Protein AF-A0A954SI50-F1 (afdb_monomer_lite)

Secondary structure (DSSP, 8-state):
-HHHHHHHHHHHHHHHHHHHHHTTTTT-SPPSS-SSHHHHHHHHHHHHHHHHHHHHHHHHHHHHHHHHHHHHHHTTS------TT-

Radius of gyration: 19.83 Å; chains: 1; bounding box: 50×22×50 Å

Sequence (86 aa):
MKWFWCLFFALAPILAMAVSIASPGYGWWFPSEAASPLGQRIDDLFYMILMITTVTFIGTQIGLVYVLFKGARRTDADVNEKAWFS

Foldseek 3Di:
DLVVVLCVVLVVLVVVLVCLVCCVVVVVADDPDQPDPVSVVVSVVVVVVSVVVSVVSVVVSVVVSVVSVVVSVVVVPPDPDDDPVD

pLDDT: mean 80.76, std 10.45, range [52.66, 93.38]

Structure (mmCIF, N/CA/C/O backbone):
data_AF-A0A954SI50-F1
#
_entry.id   AF-A0A954SI50-F1
#
loop_
_atom_site.group_PDB
_atom_site.id
_atom_site.type_symbol
_atom_site.label_atom_id
_atom_site.label_alt_id
_atom_site.label_comp_id
_atom_site.label_asym_id
_atom_site.label_entity_id
_atom_site.label_seq_id
_atom_site.pdbx_PDB_ins_code
_atom_site.Cartn_x
_atom_site.Cartn_y
_atom_site.Cartn_z
_atom_site.occupancy
_atom_site.B_iso_or_equiv
_atom_site.auth_seq_id
_atom_site.auth_comp_id
_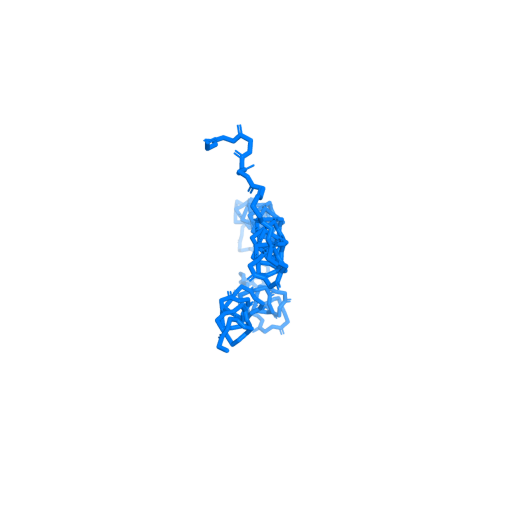atom_site.auth_asym_id
_atom_site.auth_atom_id
_atom_site.pdbx_PDB_model_num
ATOM 1 N N . MET A 1 1 ? 14.427 -10.434 -20.994 1.00 59.34 1 MET A N 1
ATOM 2 C CA . MET A 1 1 ? 14.447 -10.835 -19.565 1.00 59.34 1 MET A CA 1
ATOM 3 C C . MET A 1 1 ? 14.247 -9.679 -18.578 1.00 59.34 1 MET A C 1
ATOM 5 O O . MET A 1 1 ? 13.589 -9.885 -17.572 1.00 59.34 1 MET A O 1
ATOM 9 N N . LYS A 1 2 ? 14.760 -8.467 -18.835 1.00 65.88 2 LYS A N 1
ATOM 10 C CA . LYS A 1 2 ? 14.727 -7.314 -17.903 1.00 65.88 2 LYS A CA 1
ATOM 11 C C . LYS A 1 2 ? 13.303 -6.854 -17.529 1.00 65.88 2 LYS A C 1
ATOM 13 O O . LYS A 1 2 ? 13.010 -6.588 -16.368 1.00 65.88 2 LYS A O 1
ATOM 18 N N . TRP A 1 3 ? 12.401 -6.838 -18.513 1.00 68.25 3 TRP A N 1
ATOM 19 C CA . TRP A 1 3 ? 11.005 -6.417 -18.342 1.00 68.25 3 TRP A CA 1
ATOM 20 C C . TRP A 1 3 ? 10.171 -7.382 -17.489 1.00 68.25 3 TRP A C 1
ATOM 22 O O . TRP A 1 3 ? 9.327 -6.944 -16.715 1.00 68.25 3 TRP A O 1
ATOM 32 N N . PHE A 1 4 ? 10.454 -8.687 -17.579 1.00 78.56 4 PHE A N 1
ATOM 33 C CA . PHE A 1 4 ? 9.823 -9.703 -16.732 1.00 78.56 4 PHE A CA 1
ATOM 34 C C . PHE A 1 4 ? 10.106 -9.430 -15.252 1.00 78.56 4 PHE A C 1
ATOM 36 O O . PHE A 1 4 ? 9.179 -9.381 -14.452 1.00 78.56 4 PHE A O 1
ATOM 43 N N . TRP A 1 5 ? 11.367 -9.158 -14.904 1.00 73.06 5 TRP A N 1
ATOM 44 C CA . TRP A 1 5 ? 11.752 -8.824 -13.533 1.00 73.06 5 TRP A CA 1
ATOM 45 C C . TRP A 1 5 ? 11.145 -7.501 -13.064 1.00 73.06 5 TRP A C 1
ATOM 47 O O . TRP A 1 5 ? 10.688 -7.417 -11.929 1.00 73.06 5 TRP A O 1
ATOM 57 N N . CYS A 1 6 ? 11.057 -6.495 -13.940 1.00 75.06 6 CYS A N 1
ATOM 58 C CA . CYS A 1 6 ? 10.407 -5.230 -13.595 1.00 75.06 6 CYS A CA 1
ATOM 59 C C . CYS A 1 6 ? 8.921 -5.418 -13.256 1.00 75.06 6 CYS A C 1
ATOM 61 O O . CYS A 1 6 ? 8.452 -4.909 -12.243 1.00 75.06 6 CYS A O 1
ATOM 63 N N . LEU A 1 7 ? 8.195 -6.186 -14.074 1.00 80.62 7 LEU A N 1
ATOM 64 C CA . LEU A 1 7 ? 6.786 -6.497 -13.834 1.00 80.62 7 LEU A CA 1
ATOM 65 C C . LEU A 1 7 ? 6.590 -7.376 -12.597 1.00 80.62 7 LEU A C 1
ATOM 67 O O . LEU A 1 7 ? 5.685 -7.119 -11.813 1.00 80.62 7 LEU A O 1
ATOM 71 N N . PHE A 1 8 ? 7.451 -8.375 -12.392 1.00 82.81 8 PHE A N 1
ATOM 72 C CA . PHE A 1 8 ? 7.400 -9.249 -11.222 1.00 82.81 8 PHE A CA 1
ATOM 73 C C . PHE A 1 8 ? 7.581 -8.462 -9.916 1.00 82.81 8 PHE A C 1
ATOM 75 O O . PHE A 1 8 ? 6.784 -8.609 -8.991 1.00 82.81 8 PHE A O 1
ATOM 82 N N . PHE A 1 9 ? 8.573 -7.568 -9.855 1.00 80.12 9 PHE A N 1
ATOM 83 C CA . PHE A 1 9 ? 8.801 -6.733 -8.673 1.00 80.12 9 PHE A CA 1
ATOM 84 C C . PHE A 1 9 ? 7.773 -5.608 -8.512 1.00 80.12 9 PHE A C 1
ATOM 86 O O . PHE A 1 9 ? 7.516 -5.200 -7.385 1.00 80.12 9 PHE A O 1
ATOM 93 N N . ALA A 1 10 ? 7.148 -5.138 -9.595 1.00 81.88 10 ALA A N 1
ATOM 94 C CA . ALA A 1 10 ? 6.032 -4.193 -9.520 1.00 81.88 10 ALA A CA 1
ATOM 95 C C . ALA A 1 10 ? 4.709 -4.863 -9.104 1.00 81.88 10 ALA A C 1
ATOM 97 O O . ALA A 1 10 ? 3.835 -4.203 -8.550 1.00 81.88 10 ALA A O 1
ATOM 98 N N . LEU A 1 11 ? 4.547 -6.169 -9.320 1.00 86.69 11 LEU A N 1
ATOM 99 C CA . LEU A 1 11 ? 3.305 -6.881 -9.020 1.00 86.69 11 LEU A CA 1
ATOM 100 C C . LEU A 1 11 ? 3.019 -6.957 -7.515 1.00 86.69 11 LEU A C 1
ATOM 102 O O . LEU A 1 11 ? 1.900 -6.674 -7.096 1.00 86.69 11 LEU A O 1
ATOM 106 N N . ALA A 1 12 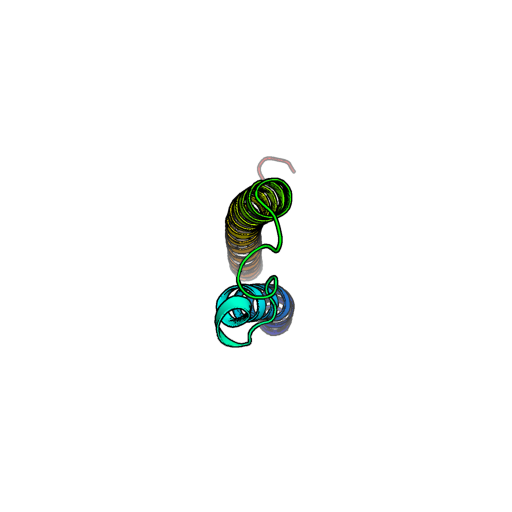? 4.018 -7.288 -6.696 1.00 84.31 12 ALA A N 1
ATOM 107 C CA . ALA A 1 12 ? 3.861 -7.360 -5.242 1.00 84.31 12 ALA A CA 1
ATOM 108 C C . ALA A 1 12 ? 3.321 -6.054 -4.611 1.00 84.31 12 ALA A C 1
ATOM 110 O O . ALA A 1 12 ? 2.334 -6.119 -3.874 1.00 84.31 12 ALA A O 1
ATOM 111 N N . PRO A 1 13 ? 3.879 -4.864 -4.906 1.00 83.81 13 PRO A N 1
ATOM 112 C CA . PRO A 1 13 ? 3.347 -3.623 -4.360 1.00 83.81 13 PRO A CA 1
ATOM 113 C C . PRO A 1 13 ? 1.996 -3.215 -4.947 1.00 83.81 13 PRO A C 1
ATOM 115 O O . PRO A 1 13 ? 1.181 -2.648 -4.222 1.00 83.81 13 PRO A O 1
ATOM 118 N N . ILE A 1 14 ? 1.711 -3.545 -6.210 1.00 85.69 14 ILE A N 1
ATOM 119 C CA . ILE A 1 14 ? 0.380 -3.334 -6.801 1.00 85.69 14 ILE A CA 1
ATOM 120 C C . ILE A 1 14 ? -0.670 -4.175 -6.067 1.00 85.69 14 ILE A C 1
ATOM 122 O O . ILE A 1 14 ? -1.735 -3.662 -5.728 1.00 85.69 14 ILE A O 1
ATOM 126 N N . LEU A 1 15 ? -0.367 -5.443 -5.774 1.00 88.75 15 LEU A N 1
ATOM 127 C CA . LEU A 1 15 ? -1.252 -6.305 -4.988 1.00 88.75 15 LEU A CA 1
ATOM 128 C C . LEU A 1 15 ? -1.441 -5.772 -3.568 1.00 88.75 15 LEU A C 1
ATOM 130 O O . LEU A 1 15 ? -2.570 -5.728 -3.090 1.00 88.75 15 LEU A O 1
ATOM 134 N N . ALA A 1 16 ? -0.368 -5.320 -2.915 1.00 84.88 16 ALA A N 1
ATOM 135 C CA . ALA A 1 16 ? -0.459 -4.716 -1.589 1.00 84.88 16 ALA A CA 1
ATOM 136 C C . ALA A 1 16 ? -1.371 -3.477 -1.593 1.00 84.88 16 ALA A C 1
ATOM 138 O O . ALA A 1 16 ? -2.263 -3.371 -0.756 1.00 84.88 16 ALA A O 1
ATOM 139 N N . MET A 1 17 ? -1.225 -2.587 -2.581 1.00 84.44 17 MET A N 1
ATOM 140 C CA . MET A 1 17 ? -2.118 -1.436 -2.753 1.00 84.44 17 MET A CA 1
ATOM 141 C C . MET A 1 17 ? -3.572 -1.857 -2.995 1.00 84.44 17 MET A C 1
ATOM 143 O O . MET A 1 17 ? -4.480 -1.294 -2.386 1.00 84.44 17 MET A O 1
ATOM 147 N N . ALA A 1 18 ? -3.800 -2.851 -3.857 1.00 86.69 18 ALA A N 1
ATOM 148 C CA . ALA A 1 18 ? -5.138 -3.352 -4.154 1.00 86.69 18 ALA A CA 1
ATOM 149 C C . ALA A 1 18 ? -5.822 -3.922 -2.901 1.00 86.69 18 ALA A C 1
ATOM 151 O O . ALA A 1 18 ? -6.977 -3.601 -2.633 1.00 86.69 18 ALA A O 1
ATOM 152 N N . VAL A 1 19 ? -5.095 -4.706 -2.100 1.00 87.50 19 VAL A N 1
ATOM 153 C CA . VAL A 1 19 ? -5.572 -5.265 -0.826 1.00 87.50 19 VAL A CA 1
ATOM 154 C C . VAL A 1 19 ? -5.887 -4.154 0.177 1.00 87.50 19 VAL A C 1
ATOM 156 O O . VAL A 1 19 ? -6.962 -4.166 0.776 1.00 87.50 19 VAL A O 1
ATOM 159 N N . SER A 1 20 ? -5.006 -3.160 0.327 1.00 84.19 20 SER A N 1
ATOM 160 C CA . SER A 1 20 ? -5.237 -2.025 1.228 1.00 84.19 20 SER A CA 1
ATOM 161 C C . SER A 1 20 ? -6.480 -1.217 0.844 1.00 84.19 20 SER A C 1
ATOM 163 O O . SER A 1 20 ? -7.283 -0.898 1.716 1.00 84.19 20 SER A O 1
ATOM 165 N N . ILE A 1 21 ? -6.691 -0.933 -0.445 1.00 83.25 21 ILE A N 1
ATOM 166 C CA . ILE A 1 21 ? -7.858 -0.172 -0.931 1.00 83.25 21 ILE A CA 1
ATOM 167 C C . ILE A 1 21 ? -9.154 -0.984 -0.816 1.00 83.25 21 ILE A C 1
ATOM 169 O O . ILE A 1 21 ? -10.210 -0.424 -0.532 1.00 83.25 21 ILE A O 1
ATOM 173 N N . ALA A 1 22 ? -9.087 -2.298 -1.030 1.00 86.81 22 ALA A N 1
ATOM 174 C CA . ALA A 1 22 ? -10.246 -3.180 -0.957 1.00 86.81 22 ALA A CA 1
ATOM 175 C C . ALA A 1 22 ? -10.670 -3.508 0.485 1.00 86.81 22 ALA A C 1
ATOM 177 O O . ALA A 1 22 ? -11.841 -3.793 0.732 1.00 86.81 22 ALA A O 1
ATOM 178 N N . SER A 1 23 ? -9.737 -3.447 1.439 1.00 84.94 23 SER A N 1
ATOM 179 C CA . SER A 1 23 ? -9.957 -3.817 2.842 1.00 84.94 23 SER A CA 1
ATOM 180 C C . SER A 1 23 ? -11.205 -3.218 3.530 1.00 84.94 23 SER A C 1
ATOM 182 O O . SER A 1 23 ? -11.888 -3.993 4.207 1.00 84.94 23 SER A O 1
ATOM 184 N N . PRO A 1 24 ? -11.598 -1.936 3.342 1.00 80.75 24 PRO A N 1
ATOM 185 C CA . PRO A 1 24 ? -12.827 -1.412 3.944 1.00 80.75 24 PRO A CA 1
ATOM 186 C C . PRO A 1 24 ? -14.103 -2.045 3.367 1.00 80.75 24 PRO A C 1
ATOM 188 O O . PRO A 1 24 ? -15.073 -2.228 4.095 1.00 80.75 24 PRO A O 1
ATOM 191 N N . GLY A 1 25 ? -14.111 -2.430 2.085 1.00 81.12 25 GLY A N 1
ATOM 192 C CA . GLY A 1 25 ? -15.277 -3.047 1.437 1.00 81.12 25 GLY A CA 1
ATOM 193 C C . GLY A 1 25 ? -15.527 -4.501 1.854 1.00 81.12 25 GLY A C 1
ATOM 194 O O . GLY A 1 25 ? -16.651 -4.982 1.745 1.00 81.12 25 GLY A O 1
ATOM 195 N N . TYR A 1 26 ? -14.498 -5.189 2.358 1.00 85.19 26 TYR A N 1
ATOM 196 C CA . TYR A 1 26 ? -14.572 -6.580 2.820 1.00 85.19 26 TYR A CA 1
ATOM 197 C C . TYR A 1 26 ? -14.734 -6.721 4.340 1.00 85.19 26 TYR A C 1
ATOM 199 O O . TYR A 1 26 ? -14.730 -7.840 4.851 1.00 85.19 26 TYR A O 1
ATOM 207 N N . GLY A 1 2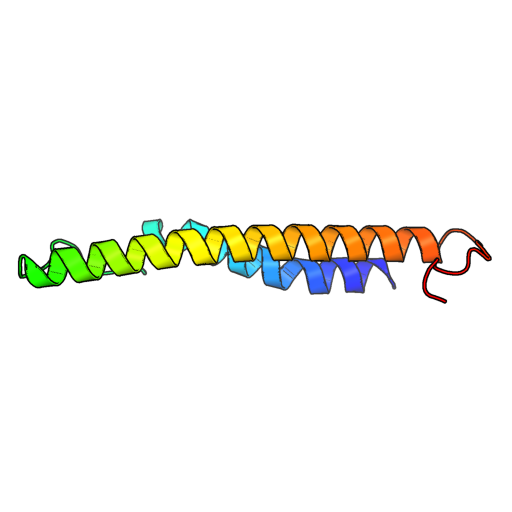7 ? -14.859 -5.610 5.074 1.00 83.00 27 GLY A N 1
ATOM 208 C CA . GLY A 1 27 ? -14.966 -5.646 6.534 1.00 83.00 27 GLY A CA 1
ATOM 209 C C . GLY A 1 27 ? -13.696 -6.159 7.221 1.00 83.00 27 GLY A C 1
ATOM 210 O O . GLY A 1 27 ? -13.771 -6.723 8.305 1.00 83.00 27 GLY A O 1
ATOM 211 N N . TRP A 1 28 ? -12.525 -5.987 6.598 1.00 83.31 28 TRP A N 1
ATOM 212 C CA . TRP A 1 28 ? -11.227 -6.324 7.205 1.00 83.31 28 TRP A CA 1
ATOM 213 C C . TRP A 1 28 ? -10.714 -5.240 8.162 1.00 83.31 28 TRP A C 1
ATOM 215 O O . TRP A 1 28 ? -9.598 -5.328 8.670 1.00 83.31 28 TRP A O 1
ATOM 225 N N . TRP A 1 29 ? -11.507 -4.190 8.360 1.00 80.69 29 TRP A N 1
ATOM 226 C CA . TRP A 1 29 ? -11.259 -3.115 9.313 1.00 80.69 29 TRP A CA 1
ATOM 227 C C . TRP A 1 29 ? -11.856 -3.459 10.680 1.00 80.69 29 TRP A C 1
ATOM 229 O O . TRP A 1 29 ? -12.425 -4.536 10.867 1.00 80.69 29 TRP A O 1
ATOM 239 N N . PHE A 1 30 ? -11.699 -2.560 11.653 1.00 80.19 30 PHE A N 1
ATOM 240 C CA . PHE A 1 30 ? -12.312 -2.754 12.961 1.00 80.19 30 PHE A CA 1
ATOM 241 C C . PHE A 1 30 ? -13.840 -2.925 12.850 1.00 80.19 30 PHE A C 1
ATOM 243 O O . PHE A 1 30 ? -14.455 -2.365 11.935 1.00 80.19 30 PHE A O 1
ATOM 250 N N . PRO A 1 31 ? -14.451 -3.724 13.750 1.00 74.00 31 PRO A N 1
ATOM 251 C CA . PRO A 1 31 ? -15.897 -3.918 13.788 1.00 74.00 31 PRO A CA 1
ATOM 252 C C . PRO A 1 31 ? -16.641 -2.584 13.953 1.00 74.00 31 PRO A C 1
ATOM 254 O O . PRO A 1 31 ? -16.069 -1.581 14.375 1.00 74.00 31 PRO A O 1
ATOM 257 N N . SER A 1 32 ? -17.929 -2.573 13.604 1.00 75.81 32 SER A N 1
ATOM 258 C CA . SER A 1 32 ? -18.795 -1.397 13.763 1.00 75.81 32 SER A CA 1
ATOM 259 C C . SER A 1 32 ? -18.857 -0.910 15.213 1.00 75.81 32 SER A C 1
ATOM 261 O O . SER A 1 32 ? -18.642 -1.708 16.116 1.00 75.81 32 SER A O 1
ATOM 263 N N . GLU A 1 33 ? -19.246 0.356 15.390 1.00 79.25 33 GLU A N 1
ATOM 264 C CA . GLU A 1 33 ? -19.468 1.081 16.654 1.00 79.25 33 GLU A CA 1
ATOM 265 C C . GLU A 1 33 ? -18.635 0.620 17.860 1.00 79.25 33 GLU A C 1
ATOM 267 O O . GLU A 1 33 ? -18.910 -0.384 18.519 1.00 79.25 33 GLU A O 1
ATOM 272 N N . ALA A 1 34 ? -17.651 1.444 18.217 1.00 82.69 34 ALA A N 1
ATOM 273 C CA . ALA A 1 34 ? -16.874 1.257 19.428 1.00 82.69 34 ALA A CA 1
ATOM 274 C C . ALA A 1 34 ? -17.779 1.102 20.664 1.00 82.69 34 ALA A C 1
ATOM 276 O O . ALA A 1 34 ? -18.615 1.953 20.963 1.00 82.69 34 ALA A O 1
ATOM 277 N N . ALA A 1 35 ? -17.533 0.058 21.459 1.00 85.00 35 ALA A N 1
ATOM 278 C CA . ALA A 1 35 ? -18.304 -0.239 22.670 1.00 85.00 35 ALA A CA 1
ATOM 279 C C . ALA A 1 35 ? -18.149 0.810 23.796 1.00 85.00 35 ALA A C 1
ATOM 281 O O . ALA A 1 35 ? -18.796 0.709 24.839 1.00 85.00 35 ALA A O 1
ATOM 282 N N . SER A 1 36 ? -17.253 1.791 23.638 1.00 89.94 36 SER A N 1
ATOM 283 C CA . SER A 1 36 ? -17.036 2.863 24.610 1.00 89.94 36 SER A CA 1
ATOM 284 C C . SER A 1 36 ? -16.435 4.120 23.962 1.00 89.94 36 SER A C 1
ATOM 286 O O . SER A 1 36 ? -15.755 4.012 22.938 1.00 89.94 36 SER A O 1
ATOM 288 N N . PRO A 1 37 ? -16.564 5.302 24.602 1.00 89.06 37 PRO A N 1
ATOM 289 C CA . PRO A 1 37 ? -15.908 6.530 24.142 1.00 89.06 37 PRO A CA 1
ATOM 290 C C . PRO A 1 37 ? -14.378 6.423 24.081 1.00 89.06 37 PRO A C 1
ATOM 292 O O . PRO A 1 37 ? -13.733 7.113 23.294 1.00 89.06 37 PRO A O 1
ATOM 295 N N . LEU A 1 38 ? -13.781 5.570 24.922 1.00 90.06 38 LEU A N 1
ATOM 296 C CA . LEU A 1 38 ? -12.349 5.287 24.870 1.00 90.06 38 LEU A CA 1
ATOM 297 C C . LEU A 1 38 ? -11.998 4.450 23.635 1.00 90.06 38 LEU A C 1
ATOM 299 O O . LEU A 1 38 ? -11.017 4.758 22.966 1.00 90.06 38 LEU A O 1
ATOM 303 N N . GLY A 1 39 ? -12.815 3.442 23.315 1.00 88.06 39 GLY A N 1
ATOM 304 C CA . GLY A 1 39 ? -12.667 2.632 22.104 1.00 88.06 39 GLY A CA 1
ATOM 305 C C . GLY A 1 39 ? -12.712 3.484 20.838 1.00 88.06 39 GLY A C 1
ATOM 306 O O . GLY A 1 39 ? -11.843 3.353 19.989 1.00 88.06 39 GLY A O 1
ATOM 307 N N . GLN A 1 40 ? -13.623 4.459 20.780 1.00 89.44 40 GLN A N 1
ATOM 308 C CA . GLN A 1 40 ? -13.738 5.347 19.622 1.00 89.44 40 GLN A CA 1
ATOM 309 C C . GLN A 1 40 ? -12.454 6.149 19.361 1.00 89.44 40 GLN A C 1
ATOM 311 O O . GLN A 1 40 ? -12.019 6.276 18.223 1.00 89.44 40 GLN A 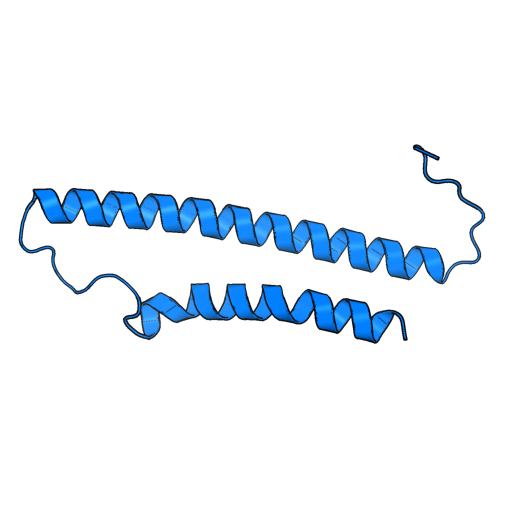O 1
ATOM 316 N N . ARG A 1 41 ? -11.786 6.632 20.418 1.00 90.94 41 ARG A N 1
ATOM 317 C CA . ARG A 1 41 ? -10.495 7.331 20.278 1.00 90.94 41 ARG A CA 1
ATOM 318 C C . ARG A 1 41 ? -9.382 6.412 19.777 1.00 90.94 41 ARG A C 1
ATOM 320 O O . ARG A 1 41 ? -8.475 6.878 19.093 1.00 90.94 41 ARG A O 1
ATOM 327 N N . ILE A 1 42 ? -9.416 5.135 20.156 1.00 91.12 42 ILE A N 1
ATOM 328 C CA . ILE A 1 42 ? -8.445 4.134 19.698 1.00 91.12 42 ILE A CA 1
ATOM 329 C C . ILE A 1 42 ? -8.663 3.849 18.209 1.00 91.12 42 ILE A C 1
ATOM 331 O O . ILE A 1 42 ? -7.694 3.849 17.450 1.00 91.12 42 ILE A O 1
ATOM 335 N N . ASP A 1 43 ? -9.917 3.682 17.791 1.00 90.56 43 ASP A N 1
ATOM 336 C CA . ASP A 1 43 ? -10.278 3.449 16.393 1.00 90.56 43 ASP A CA 1
ATOM 337 C C . ASP A 1 43 ? -9.870 4.641 15.511 1.00 90.56 43 ASP A C 1
ATOM 339 O O . ASP A 1 43 ? -9.214 4.455 14.484 1.00 90.56 43 ASP A O 1
ATOM 343 N N . ASP A 1 44 ? -10.148 5.875 15.950 1.00 88.56 44 ASP A N 1
ATOM 344 C CA . ASP A 1 44 ? -9.737 7.100 15.247 1.00 88.56 44 ASP A CA 1
ATOM 345 C C . ASP A 1 44 ? -8.210 7.181 15.072 1.00 88.56 44 ASP A C 1
ATOM 347 O O . ASP A 1 44 ? -7.706 7.497 13.987 1.00 88.56 44 ASP A O 1
ATOM 351 N N . LEU A 1 45 ? -7.449 6.859 16.127 1.00 93.38 45 LEU A N 1
ATOM 352 C CA . LEU A 1 45 ? -5.985 6.835 16.074 1.00 93.38 45 LEU A CA 1
ATOM 353 C C . LEU A 1 45 ? -5.465 5.763 15.113 1.00 93.38 45 LEU A C 1
ATOM 355 O O . LEU A 1 45 ? -4.522 6.022 14.359 1.00 93.38 45 LEU A O 1
ATOM 359 N N . PHE A 1 46 ? -6.074 4.578 15.111 1.00 90.38 46 PHE A N 1
ATOM 360 C CA . PHE A 1 46 ? -5.728 3.523 14.167 1.00 90.38 46 PHE A CA 1
ATOM 361 C C . PHE A 1 46 ? -5.956 3.970 12.723 1.00 90.38 46 PHE A C 1
ATOM 363 O O . PHE A 1 46 ? -5.047 3.834 11.903 1.00 90.38 46 PHE A O 1
ATOM 370 N N . TYR A 1 47 ? -7.116 4.556 12.412 1.00 87.88 47 TYR A N 1
ATOM 371 C CA . TYR A 1 47 ? -7.420 5.015 11.056 1.00 87.88 47 TYR A CA 1
ATOM 372 C C . TYR A 1 47 ? -6.502 6.150 10.594 1.00 87.88 47 TYR A C 1
ATOM 374 O O . TYR A 1 47 ? -6.091 6.171 9.431 1.00 87.88 47 TYR A O 1
ATOM 382 N N . MET A 1 48 ? -6.101 7.049 11.496 1.00 92.06 48 MET A N 1
ATOM 383 C CA . MET A 1 48 ? -5.106 8.080 11.195 1.00 92.06 48 MET A CA 1
ATOM 384 C C . MET A 1 48 ? -3.752 7.466 10.804 1.00 92.06 48 MET A C 1
ATOM 386 O O . MET A 1 48 ? -3.182 7.820 9.768 1.00 92.06 48 MET A O 1
ATOM 390 N N . ILE A 1 49 ? -3.237 6.522 11.599 1.00 93.06 49 ILE A N 1
ATOM 391 C CA . ILE A 1 49 ? -1.962 5.843 11.310 1.00 93.06 49 ILE A CA 1
ATOM 392 C C . ILE A 1 49 ? -2.071 5.025 10.021 1.00 93.06 49 ILE A C 1
ATOM 394 O O . ILE A 1 49 ? -1.162 5.054 9.187 1.00 93.06 49 ILE A O 1
ATOM 398 N N . LEU A 1 50 ? -3.190 4.328 9.823 1.00 88.06 50 LEU A N 1
ATOM 399 C CA . LEU A 1 50 ? -3.459 3.551 8.620 1.00 88.06 50 LEU A CA 1
ATOM 400 C C . LEU A 1 50 ? -3.406 4.436 7.370 1.00 88.06 50 LEU A C 1
ATOM 402 O O . LEU A 1 50 ? -2.769 4.065 6.385 1.00 88.06 50 LEU A O 1
ATOM 406 N N . MET A 1 51 ? -4.001 5.632 7.415 1.00 87.56 51 MET A N 1
ATOM 407 C CA . MET A 1 51 ? -3.941 6.585 6.307 1.00 87.56 51 MET A CA 1
ATOM 408 C C . MET A 1 51 ? -2.498 7.030 6.029 1.00 87.56 51 MET A C 1
ATOM 410 O O . MET A 1 51 ? -2.034 6.926 4.893 1.00 87.56 51 MET A O 1
ATOM 414 N N . ILE A 1 52 ? -1.771 7.493 7.053 1.00 93.31 52 ILE A N 1
ATOM 415 C CA . ILE A 1 52 ? -0.399 8.010 6.900 1.00 93.31 52 ILE A CA 1
ATOM 416 C C . ILE A 1 52 ? 0.529 6.933 6.327 1.00 93.31 52 ILE A C 1
ATOM 418 O O . ILE A 1 52 ? 1.296 7.185 5.391 1.00 93.31 52 ILE A O 1
ATOM 422 N N . THR A 1 53 ? 0.451 5.719 6.868 1.00 91.00 53 THR A N 1
ATOM 423 C CA . THR A 1 53 ? 1.284 4.594 6.428 1.00 91.00 53 THR A CA 1
ATOM 424 C C . THR A 1 53 ? 0.927 4.147 5.014 1.00 91.00 53 THR A C 1
ATOM 426 O O . THR A 1 53 ? 1.834 3.942 4.211 1.00 91.00 53 THR A O 1
ATOM 429 N N . THR A 1 54 ? -0.361 4.095 4.660 1.00 86.94 54 THR A N 1
ATOM 430 C CA . THR A 1 54 ? -0.814 3.757 3.299 1.00 86.94 54 THR A CA 1
ATOM 431 C C . THR A 1 54 ? -0.326 4.782 2.276 1.00 86.94 54 THR A C 1
ATOM 433 O O . THR A 1 54 ? 0.227 4.404 1.246 1.00 86.94 54 THR A O 1
ATOM 436 N N . VAL A 1 55 ? -0.451 6.082 2.561 1.00 89.38 55 VAL A N 1
ATOM 437 C CA . VAL A 1 55 ? 0.036 7.145 1.663 1.00 89.38 55 VAL A CA 1
ATOM 438 C C . VAL A 1 55 ? 1.554 7.065 1.487 1.00 89.38 55 VAL A C 1
ATOM 440 O O . VAL A 1 55 ? 2.054 7.122 0.362 1.00 89.38 55 VAL A O 1
ATOM 443 N N . THR A 1 56 ? 2.293 6.873 2.581 1.00 92.06 56 THR A N 1
ATOM 444 C CA . THR A 1 56 ? 3.759 6.744 2.547 1.00 92.06 56 THR A CA 1
ATOM 445 C C . THR A 1 56 ? 4.192 5.504 1.759 1.00 92.06 56 THR A C 1
ATOM 447 O O . THR A 1 56 ? 5.114 5.565 0.940 1.00 92.06 56 THR A O 1
ATOM 450 N N . PHE A 1 57 ? 3.492 4.384 1.947 1.00 88.69 57 PHE A N 1
ATOM 451 C CA . PHE A 1 57 ? 3.708 3.158 1.188 1.00 88.69 57 PHE A CA 1
ATOM 452 C C . PHE A 1 57 ? 3.488 3.393 -0.311 1.00 88.69 57 PHE A C 1
ATOM 454 O O . PHE A 1 57 ? 4.380 3.128 -1.106 1.00 88.69 57 PHE A O 1
ATOM 461 N N . ILE A 1 58 ? 2.367 3.992 -0.715 1.00 87.12 58 ILE A N 1
ATOM 462 C CA . ILE A 1 58 ? 2.103 4.312 -2.128 1.00 87.12 58 ILE A CA 1
ATOM 463 C C . ILE A 1 58 ? 3.216 5.196 -2.713 1.00 87.12 58 ILE A C 1
ATOM 465 O O . ILE A 1 58 ? 3.737 4.900 -3.789 1.00 87.12 58 ILE A O 1
ATOM 469 N N . GLY A 1 59 ? 3.637 6.240 -1.990 1.00 89.50 59 GLY A N 1
ATOM 470 C CA . GLY A 1 59 ? 4.718 7.130 -2.423 1.00 89.50 59 GLY A CA 1
ATOM 471 C C . GLY A 1 59 ? 6.042 6.396 -2.655 1.00 89.50 59 GLY A C 1
ATOM 472 O O . GLY A 1 59 ? 6.688 6.576 -3.690 1.00 89.50 59 GLY A O 1
ATOM 473 N N . THR A 1 60 ? 6.425 5.516 -1.727 1.00 90.25 60 THR A N 1
ATOM 474 C CA . THR A 1 60 ? 7.640 4.694 -1.864 1.00 90.25 60 THR A CA 1
ATOM 475 C C . THR A 1 60 ? 7.558 3.717 -3.035 1.00 90.25 60 THR A C 1
ATOM 477 O O . THR A 1 60 ? 8.532 3.590 -3.779 1.00 90.25 60 THR A O 1
ATOM 480 N N . GLN A 1 61 ? 6.400 3.094 -3.272 1.00 87.19 61 GLN A N 1
ATOM 481 C CA . GLN A 1 61 ? 6.221 2.188 -4.409 1.00 87.19 61 GLN A CA 1
ATOM 482 C C . GLN A 1 61 ? 6.302 2.908 -5.754 1.00 87.19 61 GLN A C 1
ATOM 484 O O . GLN A 1 61 ? 6.973 2.425 -6.666 1.00 87.19 61 GLN A O 1
ATOM 489 N N . ILE A 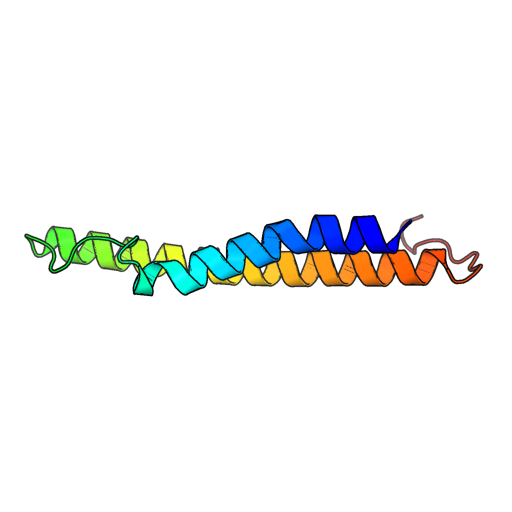1 62 ? 5.705 4.098 -5.871 1.00 86.12 62 ILE A N 1
ATOM 490 C CA . ILE A 1 62 ? 5.836 4.933 -7.074 1.00 86.12 62 ILE A CA 1
ATOM 491 C C . ILE A 1 62 ? 7.312 5.269 -7.331 1.00 86.12 62 ILE A C 1
ATOM 493 O O . ILE A 1 62 ? 7.784 5.144 -8.463 1.00 86.12 62 ILE A O 1
ATOM 497 N N . GLY A 1 63 ? 8.057 5.646 -6.286 1.00 88.75 63 GLY A N 1
ATOM 498 C CA . GLY A 1 63 ? 9.489 5.936 -6.386 1.00 88.75 63 GLY A CA 1
ATOM 499 C C . GLY A 1 63 ? 10.311 4.737 -6.869 1.00 88.75 63 GLY A C 1
ATOM 500 O O . GLY A 1 63 ? 11.118 4.871 -7.791 1.00 88.75 63 GLY A O 1
ATOM 501 N N . LEU A 1 64 ? 10.074 3.553 -6.299 1.00 86.00 64 LEU A N 1
ATOM 502 C CA . LEU A 1 64 ? 10.756 2.317 -6.692 1.00 86.00 64 LEU A CA 1
ATOM 503 C C . LEU A 1 64 ? 10.449 1.929 -8.139 1.00 86.00 64 LEU A C 1
ATOM 505 O O . LEU A 1 64 ? 11.372 1.656 -8.907 1.00 86.00 64 LEU A O 1
ATOM 509 N N . VAL A 1 65 ? 9.176 1.969 -8.537 1.00 83.19 65 VAL A N 1
ATOM 510 C CA . VAL A 1 65 ? 8.748 1.686 -9.914 1.00 83.19 65 VAL A CA 1
ATOM 511 C C . VAL A 1 65 ? 9.397 2.668 -10.895 1.00 83.19 65 VAL A C 1
ATOM 513 O O . VAL 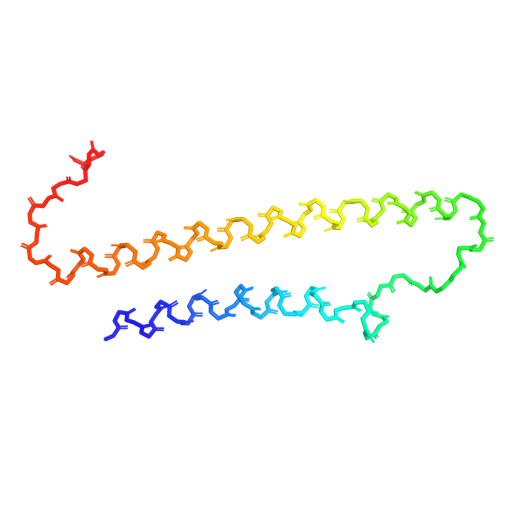A 1 65 ? 9.921 2.249 -11.929 1.00 83.19 65 VAL A O 1
ATOM 516 N N . TYR A 1 66 ? 9.449 3.961 -10.559 1.00 84.81 66 TYR A N 1
ATOM 517 C CA . TYR A 1 66 ? 10.120 4.972 -11.379 1.00 84.81 66 TYR A CA 1
ATOM 518 C C . TYR A 1 66 ? 11.613 4.671 -11.574 1.00 84.81 66 TYR A C 1
ATOM 520 O O . TYR A 1 66 ? 12.103 4.682 -12.708 1.00 84.81 66 TYR A O 1
ATOM 528 N N . VAL A 1 67 ? 12.342 4.378 -10.491 1.00 86.44 67 VAL A N 1
ATOM 529 C CA . VAL A 1 67 ? 13.779 4.060 -10.555 1.00 86.44 67 VAL A CA 1
ATOM 530 C C . VAL A 1 67 ? 14.020 2.782 -11.355 1.00 86.44 67 VAL A C 1
ATOM 532 O O . VAL A 1 67 ? 14.929 2.749 -12.185 1.00 86.44 67 VAL A O 1
ATOM 535 N N . LEU A 1 68 ? 13.180 1.765 -11.167 1.00 83.62 68 LEU A N 1
ATOM 536 C CA . LEU A 1 68 ? 13.265 0.488 -11.868 1.00 83.62 68 LEU A CA 1
ATOM 537 C C . LEU A 1 68 ? 13.091 0.661 -13.383 1.00 83.62 68 LEU A C 1
ATOM 539 O O . LEU A 1 68 ? 13.929 0.196 -14.158 1.00 83.62 68 LEU A O 1
ATOM 543 N N . PHE A 1 69 ? 12.068 1.406 -13.817 1.00 78.38 69 PHE A N 1
ATOM 544 C CA . PHE A 1 69 ? 11.857 1.701 -15.238 1.00 78.38 69 PHE A CA 1
ATOM 545 C C . PHE A 1 69 ? 12.969 2.570 -15.828 1.00 78.38 69 PHE A C 1
ATOM 547 O O . PHE A 1 69 ? 13.425 2.321 -16.946 1.00 78.38 69 PHE A O 1
ATOM 554 N N . LYS A 1 70 ? 13.435 3.582 -15.089 1.00 81.25 70 LYS A N 1
ATOM 555 C CA . LYS A 1 70 ? 14.544 4.437 -15.527 1.00 81.25 70 LYS A CA 1
ATOM 556 C C . LYS A 1 70 ? 15.841 3.641 -15.682 1.00 81.25 70 LYS A C 1
ATOM 558 O O . LYS A 1 70 ? 16.554 3.842 -16.663 1.00 81.25 70 LYS A O 1
ATOM 563 N N . GLY A 1 71 ? 16.128 2.735 -14.748 1.00 79.44 71 GLY A N 1
ATOM 564 C CA . GLY A 1 71 ? 17.270 1.825 -14.805 1.00 79.44 71 GLY A CA 1
ATOM 565 C C . GLY A 1 71 ? 17.191 0.885 -16.003 1.00 79.44 71 GLY A C 1
ATOM 566 O O . GLY A 1 71 ? 18.127 0.836 -16.795 1.00 79.44 71 GLY A O 1
ATOM 567 N N . ALA A 1 72 ? 16.045 0.227 -16.204 1.00 78.94 72 ALA A N 1
ATOM 568 C CA . ALA A 1 72 ? 15.837 -0.673 -17.336 1.00 78.94 72 ALA A CA 1
ATOM 569 C C . ALA A 1 72 ? 16.072 0.021 -18.691 1.00 78.94 72 ALA A C 1
ATOM 571 O O . ALA A 1 72 ? 16.793 -0.514 -19.529 1.00 78.94 72 ALA A O 1
ATOM 572 N N . ARG A 1 73 ? 15.547 1.245 -18.873 1.00 75.94 73 ARG A N 1
ATOM 573 C CA . ARG A 1 73 ? 15.744 2.034 -20.106 1.00 75.94 73 ARG A CA 1
ATOM 574 C C . ARG A 1 73 ? 17.203 2.435 -20.339 1.00 75.94 73 ARG A C 1
ATOM 576 O O . ARG A 1 73 ? 17.640 2.470 -21.483 1.00 75.94 73 ARG A O 1
ATOM 583 N N . ARG A 1 74 ? 17.958 2.738 -19.276 1.00 71.06 74 ARG A N 1
ATOM 584 C CA . ARG A 1 74 ? 19.387 3.093 -19.367 1.00 71.06 74 ARG A CA 1
ATOM 585 C C . ARG A 1 74 ? 20.281 1.903 -19.705 1.00 71.06 74 ARG A C 1
ATOM 587 O O . ARG A 1 74 ? 21.323 2.104 -20.300 1.00 71.06 74 ARG A O 1
ATOM 594 N N . THR A 1 75 ? 19.882 0.680 -19.360 1.00 65.75 75 THR A N 1
ATOM 595 C CA . THR A 1 75 ? 20.611 -0.546 -19.737 1.00 65.75 75 THR A CA 1
ATOM 596 C C . THR A 1 75 ? 20.360 -0.976 -21.192 1.00 65.75 75 THR A C 1
ATOM 598 O O . THR A 1 75 ? 21.033 -1.883 -21.677 1.00 65.75 75 THR A O 1
ATOM 601 N N . ASP A 1 76 ? 19.361 -0.410 -21.875 1.00 62.59 76 ASP A N 1
ATOM 602 C CA . ASP A 1 76 ? 19.070 -0.698 -23.291 1.00 62.59 76 ASP A CA 1
ATOM 603 C C . ASP A 1 76 ? 19.745 0.291 -24.249 1.00 62.59 76 ASP A C 1
ATOM 605 O O . ASP A 1 76 ? 20.033 -0.055 -25.392 1.00 62.59 76 ASP A O 1
ATOM 609 N N . ALA A 1 77 ? 20.020 1.508 -23.785 1.00 59.94 77 ALA A N 1
ATOM 610 C CA . ALA A 1 77 ? 20.861 2.441 -24.507 1.00 59.94 77 ALA A CA 1
ATOM 611 C C . ALA A 1 77 ? 22.326 2.075 -24.208 1.00 59.94 77 ALA A C 1
ATOM 613 O O . ALA A 1 77 ? 22.710 2.011 -23.043 1.00 59.94 77 ALA A O 1
ATOM 614 N N . ASP A 1 78 ? 23.129 1.804 -25.239 1.00 56.56 78 ASP A N 1
ATOM 615 C CA . ASP A 1 78 ? 24.588 1.648 -25.147 1.00 56.56 78 ASP A CA 1
ATOM 616 C C . ASP A 1 78 ? 25.211 2.970 -24.675 1.00 56.56 78 ASP A C 1
ATOM 618 O O . ASP A 1 78 ? 25.655 3.802 -25.461 1.00 56.56 78 ASP A O 1
ATOM 622 N N . VAL A 1 79 ? 25.096 3.247 -23.379 1.00 57.56 79 VAL A N 1
ATOM 623 C CA . VAL A 1 79 ? 25.431 4.542 -22.808 1.00 57.56 79 VAL A CA 1
ATOM 624 C C . VAL A 1 79 ? 26.482 4.315 -21.743 1.00 57.56 79 VAL A C 1
ATOM 626 O O . VAL A 1 79 ? 26.212 3.933 -20.605 1.00 57.56 79 VAL A O 1
ATOM 629 N N . ASN A 1 80 ? 27.708 4.614 -22.154 1.00 55.94 80 ASN A N 1
ATOM 630 C CA . ASN A 1 80 ? 28.861 4.920 -21.320 1.00 55.94 80 ASN A CA 1
ATOM 631 C C . ASN A 1 80 ? 28.618 6.231 -20.529 1.00 55.94 80 ASN A C 1
ATOM 633 O O . ASN A 1 80 ? 29.400 7.172 -20.604 1.00 55.94 80 ASN A O 1
ATOM 637 N N . GLU A 1 81 ? 27.490 6.346 -19.819 1.00 62.28 81 GLU A N 1
ATOM 638 C CA . GLU A 1 81 ? 27.256 7.408 -18.835 1.00 62.28 81 GLU A CA 1
ATOM 639 C C . GLU A 1 81 ? 27.506 6.807 -17.463 1.00 62.28 81 GLU A C 1
ATOM 641 O O . GLU A 1 81 ? 26.689 6.057 -16.918 1.00 62.28 81 GLU A O 1
ATOM 646 N N . LYS A 1 82 ? 28.653 7.168 -16.885 1.00 57.88 82 LYS A N 1
ATOM 647 C CA . LYS A 1 82 ? 28.892 6.977 -15.459 1.00 57.88 82 LYS A CA 1
ATOM 648 C C . LYS A 1 82 ? 27.764 7.641 -14.678 1.00 57.88 82 LYS A C 1
ATOM 650 O O . LYS A 1 82 ? 27.407 8.794 -14.925 1.00 57.88 82 LYS A O 1
ATOM 655 N N . ALA A 1 83 ? 27.203 6.911 -13.718 1.00 60.53 83 ALA A N 1
ATOM 656 C CA . ALA A 1 83 ? 26.339 7.528 -12.725 1.00 60.53 83 ALA A CA 1
ATOM 657 C C . ALA A 1 83 ? 27.118 8.671 -12.053 1.00 60.53 83 ALA A C 1
ATOM 659 O O . ALA A 1 83 ? 28.295 8.510 -11.771 1.00 60.53 83 ALA A O 1
ATOM 660 N N . TRP A 1 84 ? 26.482 9.808 -11.764 1.00 59.81 84 TRP A N 1
ATOM 661 C CA . TRP A 1 84 ? 27.149 10.959 -11.123 1.00 59.81 84 TRP A CA 1
ATOM 662 C C . TRP A 1 84 ? 27.808 10.614 -9.767 1.00 59.81 84 TRP A C 1
ATOM 664 O O . TRP A 1 84 ? 28.647 11.350 -9.262 1.00 59.81 84 TRP A O 1
ATOM 674 N N . PHE A 1 85 ? 27.426 9.483 -9.172 1.00 65.75 85 PHE A N 1
ATOM 675 C CA . PHE A 1 85 ? 27.971 8.961 -7.919 1.00 65.75 85 PHE A CA 1
ATOM 676 C C . PHE A 1 85 ? 28.971 7.802 -8.124 1.00 65.75 85 PHE A C 1
ATOM 678 O O . PHE A 1 85 ? 29.285 7.107 -7.162 1.00 65.75 85 PHE A O 1
ATOM 685 N N . SER A 1 86 ? 29.410 7.553 -9.365 1.00 52.66 86 SER A N 1
ATOM 686 C CA . SER A 1 86 ? 30.305 6.463 -9.788 1.00 52.66 86 SER A CA 1
ATOM 687 C C . SER A 1 86 ? 31.575 6.975 -10.461 1.00 52.66 86 SER A C 1
ATOM 689 O O . SER A 1 86 ? 31.549 8.043 -11.104 1.00 52.66 86 SER A O 1
#